Protein AF-A0A2I1FRG6-F1 (afdb_monomer_lite)

Sequence (83 aa):
STDLKTTLNHAIQLATYFRNANNKFFIAKLRDQQKETYGKYYTIAALGETRWNSYYEVCTSLLRIQQALQLFAINFKPPFNQT

Radius of gyration: 13.83 Å; chains: 1; bounding box: 29×34×33 Å

Structure (mmCIF, N/CA/C/O backbone):
data_AF-A0A2I1FRG6-F1
#
_entry.id   AF-A0A2I1FRG6-F1
#
loop_
_atom_site.group_PDB
_atom_site.id
_atom_site.type_symbol
_atom_site.label_atom_id
_atom_site.label_alt_id
_atom_site.label_comp_id
_atom_site.label_asym_id
_atom_site.label_entity_id
_atom_site.label_seq_id
_atom_site.pdbx_PDB_ins_code
_atom_site.Cartn_x
_atom_site.Cartn_y
_atom_site.Cartn_z
_atom_site.occupancy
_atom_site.B_iso_or_equiv
_atom_site.auth_seq_id
_atom_site.auth_comp_id
_atom_site.auth_asym_id
_atom_site.auth_atom_id
_atom_site.pdbx_PDB_model_num
ATOM 1 N N . SER A 1 1 ? 11.656 16.378 -20.151 1.00 60.66 1 SER A N 1
ATOM 2 C CA . SER A 1 1 ? 11.101 15.182 -19.479 1.00 60.66 1 SER A CA 1
ATOM 3 C C . SER A 1 1 ? 11.886 14.892 -18.198 1.00 60.66 1 SER A C 1
ATOM 5 O O . SER A 1 1 ? 12.639 13.927 -18.105 1.00 60.66 1 SER A O 1
ATOM 7 N N . THR A 1 2 ? 11.770 15.797 -17.230 1.00 75.69 2 THR A N 1
ATOM 8 C CA . THR A 1 2 ? 12.313 15.697 -15.863 1.00 75.69 2 THR A CA 1
ATOM 9 C C . THR A 1 2 ? 11.180 15.371 -14.897 1.00 75.69 2 THR A C 1
ATOM 11 O O . THR A 1 2 ? 11.317 14.459 -14.093 1.00 75.69 2 THR A O 1
ATOM 14 N N . ASP A 1 3 ? 10.019 15.997 -15.091 1.00 87.00 3 ASP A N 1
ATOM 15 C CA . ASP A 1 3 ? 8.827 15.828 -14.254 1.00 87.00 3 ASP A CA 1
ATOM 16 C C . ASP A 1 3 ? 8.352 14.379 -14.172 1.00 87.00 3 ASP A C 1
ATOM 18 O O . ASP A 1 3 ? 8.162 13.866 -13.077 1.00 87.00 3 ASP A O 1
ATOM 22 N N . LEU A 1 4 ? 8.262 13.671 -15.306 1.00 86.00 4 LEU A N 1
ATOM 23 C CA . LEU A 1 4 ? 7.874 12.256 -15.313 1.00 86.00 4 LEU A CA 1
ATOM 24 C C . LEU A 1 4 ? 8.832 11.397 -14.472 1.00 86.00 4 LEU A C 1
ATOM 26 O O . LEU A 1 4 ? 8.388 10.543 -13.709 1.00 86.00 4 LEU A O 1
ATOM 30 N N . LYS A 1 5 ? 10.145 11.634 -14.586 1.00 87.12 5 LYS A N 1
ATOM 31 C CA . LYS A 1 5 ? 11.157 10.906 -13.806 1.00 87.12 5 LYS A CA 1
ATOM 32 C C . LYS A 1 5 ? 11.026 11.218 -12.316 1.00 87.12 5 LYS A C 1
ATOM 34 O O . LYS A 1 5 ? 11.083 10.306 -11.498 1.00 87.12 5 LYS A O 1
ATOM 39 N N . THR A 1 6 ? 10.798 12.481 -11.970 1.00 91.31 6 THR A N 1
ATOM 40 C CA . THR A 1 6 ? 10.590 12.920 -10.587 1.00 91.31 6 THR A CA 1
ATOM 41 C C . THR A 1 6 ? 9.328 12.301 -9.984 1.00 91.31 6 THR A C 1
ATOM 43 O O . THR A 1 6 ? 9.388 11.715 -8.905 1.00 91.31 6 THR A O 1
ATOM 46 N N . THR A 1 7 ? 8.197 12.343 -10.694 1.00 90.19 7 THR A N 1
ATOM 47 C CA . THR A 1 7 ? 6.936 11.731 -10.250 1.00 90.19 7 THR A CA 1
ATOM 48 C C . THR A 1 7 ? 7.077 10.224 -10.060 1.00 90.19 7 THR A C 1
ATOM 50 O O . THR A 1 7 ? 6.605 9.689 -9.056 1.00 90.19 7 THR A O 1
ATOM 53 N N . LEU A 1 8 ? 7.761 9.537 -10.981 1.00 89.38 8 LEU A N 1
ATOM 54 C CA . LEU A 1 8 ? 8.048 8.110 -10.840 1.00 89.38 8 LEU A CA 1
ATOM 55 C C . LEU A 1 8 ? 8.904 7.834 -9.602 1.00 89.38 8 LEU A C 1
ATOM 57 O O . LEU A 1 8 ? 8.550 6.965 -8.812 1.00 89.38 8 LEU A O 1
ATOM 61 N N . ASN A 1 9 ? 9.969 8.599 -9.368 1.00 90.31 9 ASN A N 1
ATOM 62 C CA . ASN A 1 9 ? 10.806 8.425 -8.180 1.00 90.31 9 ASN A CA 1
ATOM 63 C C . ASN A 1 9 ? 10.011 8.604 -6.878 1.00 90.31 9 ASN A C 1
ATOM 65 O O . ASN A 1 9 ? 10.155 7.792 -5.964 1.00 90.31 9 ASN A O 1
ATOM 69 N N . HIS A 1 10 ? 9.118 9.595 -6.802 1.00 91.62 10 HIS A N 1
ATOM 70 C CA . HIS A 1 10 ? 8.238 9.767 -5.641 1.00 91.62 10 HIS A CA 1
ATOM 71 C C . HIS A 1 10 ? 7.274 8.589 -5.457 1.00 91.62 10 HIS A C 1
ATOM 73 O O . HIS A 1 10 ? 7.102 8.103 -4.339 1.00 91.62 10 HIS A O 1
ATOM 79 N N . ALA A 1 11 ? 6.677 8.084 -6.541 1.00 91.00 11 ALA A N 1
ATOM 80 C CA . ALA A 1 11 ? 5.809 6.907 -6.489 1.00 91.00 11 ALA A CA 1
ATOM 81 C C . ALA A 1 11 ? 6.559 5.676 -5.947 1.00 91.00 11 ALA A C 1
ATOM 83 O O . ALA A 1 11 ? 6.040 4.932 -5.114 1.00 91.00 11 ALA A O 1
ATOM 84 N N . ILE A 1 12 ? 7.812 5.495 -6.362 1.00 90.38 12 ILE A N 1
ATOM 85 C CA . ILE A 1 12 ? 8.678 4.404 -5.905 1.00 90.38 12 ILE A CA 1
ATOM 86 C C . ILE A 1 12 ? 9.023 4.550 -4.428 1.00 90.38 12 ILE A C 1
ATOM 88 O O . ILE A 1 12 ? 8.934 3.574 -3.680 1.00 90.38 12 ILE A O 1
ATOM 92 N N . GLN A 1 13 ? 9.393 5.754 -3.992 1.00 92.12 13 GLN A N 1
ATOM 93 C CA . GLN A 1 13 ? 9.672 6.038 -2.585 1.00 92.12 13 GLN A CA 1
ATOM 94 C C . GLN A 1 13 ? 8.449 5.744 -1.715 1.00 92.12 13 GLN A C 1
ATOM 96 O O . GLN A 1 13 ? 8.572 5.069 -0.693 1.00 92.12 13 GLN A O 1
ATOM 101 N N . LEU A 1 14 ? 7.262 6.164 -2.158 1.00 92.06 14 LEU A N 1
ATOM 102 C CA . LEU A 1 14 ? 6.004 5.919 -1.459 1.00 92.06 14 LEU A CA 1
ATOM 103 C C . LEU A 1 14 ? 5.694 4.420 -1.345 1.00 92.06 14 LEU A C 1
ATOM 105 O O . LEU A 1 14 ? 5.397 3.920 -0.260 1.00 92.06 14 LEU A O 1
ATOM 109 N N . ALA A 1 15 ? 5.808 3.682 -2.451 1.00 91.19 15 ALA A N 1
ATOM 110 C CA . ALA A 1 15 ? 5.589 2.239 -2.462 1.00 91.19 15 ALA A CA 1
ATOM 111 C C . ALA A 1 15 ? 6.597 1.494 -1.572 1.00 91.19 15 ALA A C 1
ATOM 113 O O . ALA A 1 15 ? 6.232 0.578 -0.833 1.00 91.19 15 ALA A O 1
ATOM 114 N N . THR A 1 16 ? 7.859 1.923 -1.592 1.00 91.12 16 THR A N 1
ATOM 115 C CA . THR A 1 16 ? 8.921 1.366 -0.743 1.00 91.12 16 THR A CA 1
ATOM 116 C C . THR A 1 16 ? 8.648 1.641 0.735 1.00 91.12 16 THR A C 1
ATOM 118 O O . THR A 1 16 ? 8.776 0.736 1.560 1.00 91.12 16 THR A O 1
ATOM 121 N N . TYR A 1 17 ? 8.195 2.851 1.073 1.00 92.00 17 TYR A N 1
ATOM 122 C CA . TYR A 1 17 ? 7.845 3.236 2.438 1.00 92.00 17 TYR A CA 1
ATOM 123 C C . TYR A 1 17 ? 6.767 2.322 3.031 1.00 92.00 17 TYR A C 1
ATOM 125 O O . TYR A 1 17 ? 6.958 1.769 4.113 1.00 92.00 17 TYR A O 1
ATOM 133 N N . PHE A 1 18 ? 5.662 2.104 2.314 1.00 90.69 18 PHE A N 1
ATOM 134 C CA . PHE A 1 18 ? 4.568 1.256 2.801 1.00 90.69 18 PHE A CA 1
ATOM 135 C C . PHE A 1 18 ? 4.853 -0.249 2.718 1.00 90.69 18 PHE A C 1
ATOM 137 O O . PHE A 1 18 ? 4.125 -1.043 3.314 1.00 90.69 18 PHE A O 1
ATOM 144 N N . ARG A 1 19 ? 5.907 -0.667 2.011 1.00 88.56 19 ARG A N 1
ATOM 145 C CA . ARG A 1 19 ? 6.380 -2.059 2.030 1.00 88.56 19 ARG A CA 1
ATOM 146 C C . ARG A 1 19 ? 7.363 -2.331 3.165 1.00 88.56 19 ARG A C 1
ATOM 148 O O . ARG A 1 19 ? 7.514 -3.482 3.572 1.00 88.56 19 ARG A O 1
ATOM 155 N N . ASN A 1 20 ? 8.025 -1.301 3.683 1.00 89.50 20 ASN A N 1
ATOM 156 C CA . ASN A 1 20 ? 8.946 -1.453 4.795 1.00 89.50 20 ASN A CA 1
ATOM 157 C C . ASN A 1 20 ? 8.180 -1.824 6.074 1.00 89.50 20 ASN A C 1
ATOM 159 O O . ASN A 1 20 ? 7.442 -1.015 6.636 1.00 89.50 20 ASN A O 1
ATOM 163 N N . ALA A 1 21 ? 8.408 -3.043 6.564 1.00 86.44 21 ALA A N 1
ATOM 164 C CA . ALA A 1 21 ? 7.763 -3.572 7.759 1.00 86.44 21 ALA A 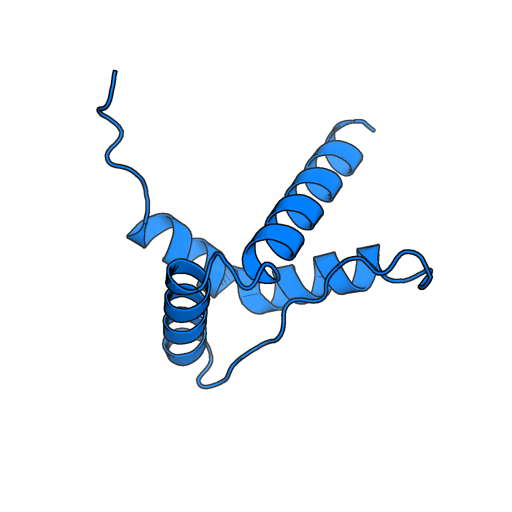CA 1
ATOM 165 C C . ALA A 1 21 ? 8.079 -2.783 9.041 1.00 86.44 21 ALA A C 1
ATOM 167 O O . ALA A 1 21 ? 7.419 -3.013 10.047 1.00 86.44 21 ALA A O 1
ATOM 168 N N . ASN A 1 22 ? 9.040 -1.856 9.030 1.00 91.50 22 ASN A N 1
ATOM 169 C CA . ASN A 1 22 ? 9.297 -0.955 10.154 1.00 91.50 22 ASN A CA 1
ATOM 170 C C . ASN A 1 22 ? 8.236 0.153 10.267 1.00 91.50 22 ASN A C 1
ATOM 172 O O . ASN A 1 22 ? 7.957 0.629 11.364 1.00 91.50 22 ASN A O 1
ATOM 176 N N . ASN A 1 23 ? 7.550 0.498 9.174 1.00 90.69 23 ASN A N 1
ATOM 177 C CA . ASN A 1 23 ? 6.535 1.555 9.133 1.00 90.69 23 ASN A CA 1
ATOM 178 C C . ASN A 1 23 ? 5.134 1.051 9.532 1.00 90.69 23 ASN A C 1
ATOM 180 O O . ASN A 1 23 ? 4.119 1.511 9.003 1.00 90.69 23 ASN A O 1
ATOM 184 N N . LYS A 1 24 ? 5.060 0.088 10.468 1.00 91.19 24 LYS A N 1
ATOM 185 C CA . LYS A 1 24 ? 3.829 -0.657 10.818 1.00 91.19 24 LYS A CA 1
ATOM 186 C C . LYS A 1 24 ? 2.648 0.249 11.134 1.00 91.19 24 LYS A C 1
ATOM 188 O O . LYS A 1 24 ? 1.535 -0.044 10.712 1.00 91.19 24 LYS A O 1
ATOM 193 N N . PHE A 1 25 ? 2.898 1.340 11.857 1.00 91.50 25 PHE A N 1
ATOM 194 C CA . PHE A 1 25 ? 1.863 2.280 12.271 1.00 91.50 25 PHE A CA 1
ATOM 195 C C . PHE A 1 25 ? 1.135 2.891 11.068 1.00 91.50 25 PHE A C 1
ATOM 197 O O . PHE A 1 25 ? -0.077 2.743 10.931 1.00 91.50 25 PHE A O 1
ATOM 204 N N . PHE A 1 26 ? 1.878 3.512 10.151 1.00 91.38 26 PHE A N 1
ATOM 205 C CA . PHE A 1 26 ? 1.290 4.151 8.975 1.00 91.38 26 PHE A CA 1
ATOM 206 C C . PHE A 1 26 ? 0.736 3.132 7.975 1.00 91.38 26 PHE A C 1
ATOM 208 O O . PHE A 1 26 ? -0.265 3.408 7.321 1.00 91.38 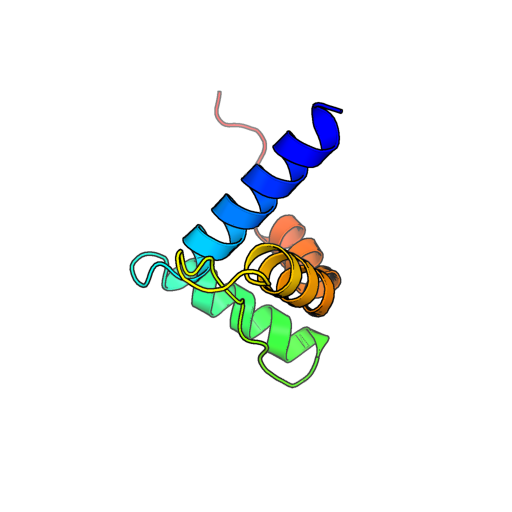26 PHE A O 1
ATOM 215 N N . ILE A 1 27 ? 1.317 1.929 7.902 1.00 92.94 27 ILE A N 1
ATOM 216 C CA . ILE A 1 27 ? 0.759 0.821 7.114 1.00 92.94 27 ILE A CA 1
ATOM 217 C C . ILE A 1 27 ? -0.615 0.404 7.652 1.00 92.94 27 ILE A C 1
ATOM 219 O O . ILE A 1 27 ? -1.545 0.226 6.867 1.00 92.94 27 ILE A O 1
ATOM 223 N N . ALA A 1 28 ? -0.760 0.257 8.972 1.00 93.50 28 ALA A N 1
ATOM 224 C CA . ALA A 1 28 ? -2.038 -0.081 9.594 1.00 93.50 28 ALA A CA 1
ATOM 225 C C . ALA A 1 28 ? -3.077 1.017 9.340 1.00 93.50 28 ALA A C 1
ATOM 227 O O . ALA A 1 28 ? -4.165 0.726 8.857 1.00 93.50 28 ALA A O 1
ATOM 228 N N . LYS A 1 29 ? -2.702 2.285 9.530 1.00 94.38 29 LYS A N 1
ATOM 229 C CA . LYS A 1 29 ? -3.595 3.421 9.270 1.00 94.38 29 LYS A CA 1
ATOM 230 C C . LYS A 1 29 ? -4.028 3.534 7.813 1.00 94.38 29 LYS A C 1
ATOM 232 O O . LYS A 1 29 ? -5.196 3.800 7.545 1.00 94.38 29 LYS A O 1
ATOM 237 N N . LEU A 1 30 ? -3.132 3.269 6.865 1.00 93.81 30 LEU A N 1
ATOM 238 C CA . LEU A 1 30 ? -3.511 3.210 5.457 1.00 93.81 30 LEU A CA 1
ATOM 239 C C . LEU A 1 30 ? -4.472 2.044 5.173 1.00 93.81 30 LEU A C 1
ATOM 241 O O . LEU A 1 30 ? -5.396 2.199 4.377 1.00 93.81 30 LEU A O 1
ATOM 245 N N . ARG A 1 31 ? -4.291 0.883 5.818 1.00 93.50 31 ARG A N 1
ATOM 246 C CA . ARG A 1 31 ? -5.217 -0.256 5.692 1.00 93.50 31 ARG A CA 1
ATOM 247 C C . ARG A 1 31 ? -6.596 0.057 6.260 1.00 93.50 31 ARG A C 1
ATOM 249 O O . ARG A 1 31 ? -7.581 -0.296 5.616 1.00 93.50 31 ARG A O 1
ATOM 256 N N . ASP A 1 32 ? -6.663 0.721 7.407 1.00 94.50 32 ASP A N 1
ATOM 257 C CA . ASP A 1 32 ? -7.923 1.180 7.997 1.00 94.50 32 ASP A CA 1
ATOM 258 C C . ASP A 1 32 ? -8.645 2.111 7.009 1.00 94.50 32 ASP A C 1
ATOM 260 O O . ASP A 1 32 ? -9.785 1.849 6.627 1.00 94.50 32 ASP A O 1
ATOM 264 N N . GLN A 1 33 ? -7.926 3.093 6.449 1.00 94.50 33 GLN A N 1
ATOM 265 C CA . GLN A 1 33 ? -8.471 4.008 5.443 1.00 94.50 33 GLN A CA 1
ATOM 266 C C . GLN A 1 33 ? -8.951 3.285 4.172 1.00 94.50 33 GLN A C 1
ATOM 268 O O . GLN A 1 33 ? -9.990 3.629 3.604 1.00 94.50 33 GLN A O 1
ATOM 273 N N . GLN A 1 34 ? -8.217 2.272 3.698 1.00 94.06 34 GLN A N 1
ATOM 274 C CA . GLN A 1 34 ? -8.644 1.446 2.564 1.00 94.06 34 GLN A CA 1
ATOM 275 C C . GLN A 1 34 ? -9.914 0.652 2.884 1.00 94.06 34 GLN A C 1
ATOM 277 O O . GLN A 1 34 ? -10.784 0.529 2.022 1.00 94.06 34 GLN A O 1
ATOM 282 N N . LYS A 1 35 ? -10.034 0.122 4.107 1.00 94.81 35 LYS A N 1
ATOM 283 C CA . LYS A 1 35 ? -11.218 -0.620 4.545 1.00 94.81 35 LYS A CA 1
ATOM 284 C C . LYS A 1 35 ? -12.446 0.281 4.597 1.00 94.81 35 LYS A C 1
ATOM 286 O O . LYS A 1 35 ? -13.495 -0.144 4.127 1.00 94.81 35 LYS A O 1
ATOM 291 N N . GLU A 1 36 ? -12.301 1.505 5.092 1.00 94.12 36 GLU A N 1
ATOM 292 C CA . GLU A 1 36 ? -13.371 2.508 5.097 1.00 94.12 36 GLU A CA 1
ATOM 293 C C . GLU A 1 36 ? -13.762 2.940 3.678 1.00 94.12 36 GLU A C 1
ATOM 295 O O . GLU A 1 36 ? -14.942 3.004 3.354 1.00 94.12 36 GLU A O 1
ATOM 300 N N . THR A 1 37 ? -12.778 3.182 2.805 1.00 93.75 37 THR A N 1
ATOM 301 C CA . THR A 1 37 ? -13.033 3.713 1.452 1.00 93.75 37 THR A CA 1
ATOM 302 C C . THR A 1 37 ? -13.567 2.645 0.491 1.00 93.75 37 THR A C 1
ATOM 304 O O . THR A 1 37 ? -14.435 2.921 -0.331 1.00 93.75 37 THR A O 1
ATOM 307 N N . TYR A 1 38 ? -13.040 1.419 0.559 1.00 94.06 38 TYR A N 1
ATOM 308 C CA . TYR A 1 38 ? -13.281 0.381 -0.451 1.00 94.06 38 TYR A CA 1
ATOM 309 C C . TYR A 1 38 ? -13.893 -0.910 0.105 1.00 94.06 38 TYR A C 1
ATOM 311 O O . TYR A 1 38 ? -14.164 -1.832 -0.666 1.00 94.06 38 TYR A O 1
ATOM 319 N N . GLY A 1 39 ? -14.030 -1.054 1.426 1.00 93.69 39 GLY A N 1
ATOM 320 C CA . GLY A 1 39 ? -14.494 -2.292 2.064 1.00 93.69 39 GLY A CA 1
ATOM 321 C C . GLY A 1 39 ? -13.502 -3.463 1.995 1.00 93.69 39 GLY A C 1
ATOM 322 O O . GLY A 1 39 ? -13.766 -4.527 2.565 1.00 93.69 39 GLY A O 1
ATOM 323 N N . LYS A 1 40 ? -12.342 -3.287 1.352 1.00 93.25 40 LYS A N 1
ATOM 324 C CA . LYS A 1 40 ? -11.309 -4.314 1.149 1.00 93.25 40 LYS A CA 1
ATOM 325 C C . LYS A 1 40 ? -9.907 -3.710 1.134 1.00 93.25 40 LYS A C 1
ATOM 327 O O . LYS A 1 40 ? -9.737 -2.507 0.964 1.00 93.25 40 LYS A O 1
ATOM 332 N N . TYR A 1 41 ? -8.909 -4.574 1.280 1.00 92.50 41 TYR A N 1
ATOM 333 C CA . TYR A 1 41 ? -7.504 -4.184 1.275 1.00 92.50 41 TYR A CA 1
ATOM 334 C C . TYR A 1 41 ? -6.898 -4.355 -0.112 1.00 92.50 41 TYR A C 1
ATOM 336 O O . TYR A 1 41 ? -7.140 -5.358 -0.786 1.00 92.50 41 TYR A O 1
ATOM 344 N N . TYR A 1 42 ? -6.070 -3.395 -0.506 1.00 90.69 42 TYR A N 1
ATOM 345 C CA . TYR A 1 42 ? -5.284 -3.464 -1.728 1.00 90.69 42 TYR A CA 1
ATOM 346 C C . TYR A 1 42 ? -3.801 -3.493 -1.387 1.00 90.69 42 TYR A C 1
ATOM 348 O O . TYR A 1 42 ? -3.303 -2.702 -0.584 1.00 90.69 42 TYR A O 1
ATOM 356 N N . THR A 1 43 ? -3.083 -4.404 -2.030 1.00 88.31 43 THR A N 1
ATOM 357 C CA . THR A 1 43 ? -1.635 -4.525 -1.901 1.00 88.31 43 THR A CA 1
ATOM 358 C C . THR A 1 43 ? -0.937 -3.504 -2.788 1.00 88.31 43 THR A C 1
ATOM 360 O O . THR A 1 43 ? -1.249 -3.377 -3.971 1.00 88.31 43 THR A O 1
ATOM 363 N N . ILE A 1 44 ? 0.040 -2.802 -2.218 1.00 88.50 44 ILE A N 1
ATOM 364 C CA . ILE A 1 44 ? 0.923 -1.915 -2.973 1.00 88.50 44 ILE A CA 1
ATOM 365 C C . ILE A 1 44 ? 2.022 -2.777 -3.588 1.00 88.50 44 ILE A C 1
ATOM 367 O O . ILE A 1 44 ? 2.740 -3.487 -2.876 1.00 88.50 44 ILE A O 1
ATOM 371 N N . ALA A 1 45 ? 2.132 -2.746 -4.914 1.00 85.50 45 ALA A N 1
ATOM 372 C CA . ALA A 1 45 ? 3.255 -3.364 -5.597 1.00 85.50 45 ALA A CA 1
ATOM 373 C C . ALA A 1 45 ? 4.520 -2.578 -5.242 1.00 85.50 45 ALA A C 1
ATOM 375 O O . ALA A 1 45 ? 4.473 -1.361 -5.092 1.00 85.50 45 ALA A O 1
ATOM 376 N N . ALA A 1 46 ? 5.661 -3.252 -5.121 1.00 77.00 46 ALA A N 1
ATOM 377 C CA . ALA A 1 46 ? 6.929 -2.535 -5.045 1.00 77.00 46 ALA A CA 1
ATOM 378 C C . ALA A 1 46 ? 7.846 -2.959 -6.169 1.00 77.00 46 ALA A C 1
ATOM 380 O O . ALA A 1 46 ? 7.642 -4.014 -6.778 1.00 77.00 46 ALA A O 1
ATOM 381 N N . LEU A 1 47 ? 8.861 -2.130 -6.402 1.00 75.38 47 LEU A N 1
ATOM 382 C CA . LEU A 1 47 ? 9.876 -2.448 -7.381 1.00 75.38 47 LEU A CA 1
ATOM 383 C C . LEU A 1 47 ? 10.511 -3.795 -7.048 1.00 75.38 47 LEU A C 1
ATOM 385 O O . LEU A 1 47 ? 10.983 -4.030 -5.937 1.00 75.38 47 LEU A O 1
ATOM 389 N N . GLY A 1 48 ? 10.493 -4.676 -8.037 1.00 69.44 48 GLY A N 1
ATOM 390 C CA . GLY A 1 48 ? 11.389 -5.812 -8.106 1.00 69.44 48 GLY A CA 1
ATOM 391 C C . GLY A 1 48 ? 12.325 -5.561 -9.273 1.00 69.44 48 GLY A C 1
ATOM 392 O O . GLY A 1 48 ? 11.847 -5.338 -10.386 1.00 69.44 48 GLY A O 1
ATOM 393 N N . GLU A 1 49 ? 13.631 -5.613 -9.021 1.00 58.22 49 GLU A N 1
ATOM 394 C CA . GLU A 1 49 ? 14.684 -5.368 -10.020 1.00 58.22 49 GLU A CA 1
ATOM 395 C C . GLU A 1 49 ? 14.558 -6.276 -11.259 1.00 58.22 49 GLU A C 1
ATOM 397 O O . GLU A 1 49 ? 15.011 -5.928 -12.343 1.00 58.22 49 GLU A O 1
ATOM 402 N N . THR A 1 50 ? 13.884 -7.422 -11.130 1.00 59.28 50 THR A N 1
ATOM 403 C CA . THR A 1 50 ? 13.814 -8.479 -12.148 1.00 59.28 50 THR A CA 1
ATOM 404 C C . THR A 1 50 ? 12.548 -8.485 -13.004 1.00 59.28 50 THR A C 1
ATOM 406 O O . THR A 1 50 ? 12.379 -9.381 -13.831 1.00 59.28 50 THR A O 1
ATOM 409 N N . ARG A 1 51 ? 11.628 -7.525 -12.844 1.00 61.41 51 ARG A N 1
ATOM 410 C CA . ARG A 1 51 ? 10.369 -7.508 -13.613 1.00 61.41 51 ARG A CA 1
ATOM 411 C C . ARG A 1 51 ? 10.249 -6.225 -14.425 1.00 61.41 51 ARG A C 1
ATOM 413 O O . ARG A 1 51 ? 10.056 -5.151 -13.863 1.00 61.41 51 ARG A O 1
ATOM 420 N N . TRP A 1 52 ? 10.292 -6.365 -15.751 1.00 66.62 52 TRP A N 1
ATOM 421 C CA . TRP A 1 52 ? 10.182 -5.277 -16.734 1.00 66.62 52 TRP A CA 1
ATOM 422 C C . TRP A 1 52 ? 8.958 -4.371 -16.512 1.00 66.62 52 TRP A C 1
ATOM 424 O O . TRP A 1 52 ? 9.036 -3.164 -16.714 1.00 66.62 52 TRP A O 1
ATOM 434 N N . ASN A 1 53 ? 7.858 -4.927 -15.994 1.00 79.81 53 ASN A N 1
ATOM 435 C CA . ASN A 1 53 ? 6.618 -4.188 -15.730 1.00 79.81 53 ASN A CA 1
ATOM 436 C C . ASN A 1 53 ? 6.514 -3.618 -14.306 1.00 79.81 53 ASN A C 1
ATOM 438 O O . ASN A 1 53 ? 5.460 -3.122 -13.920 1.00 79.81 53 ASN A O 1
ATOM 442 N N . SER A 1 54 ? 7.578 -3.671 -13.502 1.00 82.69 54 SER A N 1
ATOM 443 C CA . SER A 1 54 ? 7.532 -3.260 -12.091 1.00 82.69 54 SER A CA 1
ATOM 444 C C . SER A 1 54 ? 7.092 -1.806 -11.893 1.00 82.69 54 SER A C 1
ATOM 446 O O . SER A 1 54 ? 6.272 -1.540 -11.019 1.00 82.69 54 SER A O 1
ATOM 448 N N . TYR A 1 55 ? 7.557 -0.877 -12.732 1.00 85.38 55 TYR A N 1
ATOM 449 C CA . TYR A 1 55 ? 7.132 0.528 -12.688 1.00 85.38 55 TYR A CA 1
ATOM 450 C C . TYR A 1 55 ? 5.632 0.688 -12.953 1.00 85.38 55 TYR A C 1
ATOM 452 O O . TYR A 1 55 ? 4.943 1.396 -12.220 1.00 85.38 55 TYR A O 1
ATOM 460 N N . TYR A 1 56 ? 5.117 -0.006 -13.970 1.00 88.06 56 TYR A N 1
ATOM 461 C CA . TYR A 1 56 ? 3.695 0.009 -14.304 1.00 88.06 56 TYR A CA 1
ATOM 462 C C . TYR A 1 56 ? 2.845 -0.553 -13.157 1.00 88.06 56 TYR A C 1
ATOM 464 O O . TYR A 1 56 ? 1.855 0.063 -12.764 1.00 88.06 56 TYR A O 1
ATOM 472 N N . GLU A 1 57 ? 3.255 -1.675 -12.565 1.00 88.25 57 GLU A N 1
ATOM 473 C CA . GLU A 1 57 ? 2.566 -2.288 -11.422 1.00 88.25 57 GLU A CA 1
ATOM 474 C C . GLU A 1 57 ? 2.566 -1.375 -10.186 1.00 88.25 57 GLU A C 1
ATOM 476 O O . GLU A 1 57 ? 1.547 -1.226 -9.510 1.00 88.25 57 GLU A O 1
ATOM 481 N N . VAL A 1 58 ? 3.684 -0.697 -9.904 1.00 90.50 58 VAL A N 1
ATOM 482 C CA . VAL A 1 58 ? 3.767 0.293 -8.818 1.00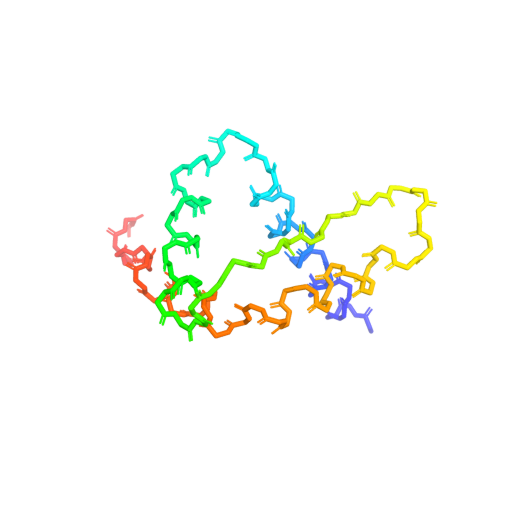 90.50 58 VAL A CA 1
ATOM 483 C C . VAL A 1 58 ? 2.774 1.425 -9.062 1.00 90.50 58 VAL A C 1
ATOM 485 O O . VAL A 1 58 ? 1.915 1.673 -8.215 1.00 90.50 58 VAL A O 1
ATOM 488 N N . CYS A 1 59 ? 2.824 2.064 -10.231 1.00 89.94 59 CYS A N 1
ATOM 489 C CA . CYS A 1 59 ? 1.932 3.172 -10.560 1.00 89.94 59 CYS A CA 1
ATOM 490 C C . CYS A 1 59 ? 0.456 2.760 -10.535 1.00 89.94 59 CYS A C 1
ATOM 492 O O . CYS A 1 59 ? -0.361 3.448 -9.928 1.00 89.94 59 CYS A O 1
ATOM 494 N N . THR A 1 60 ? 0.102 1.629 -11.144 1.00 91.12 60 THR A N 1
ATOM 495 C 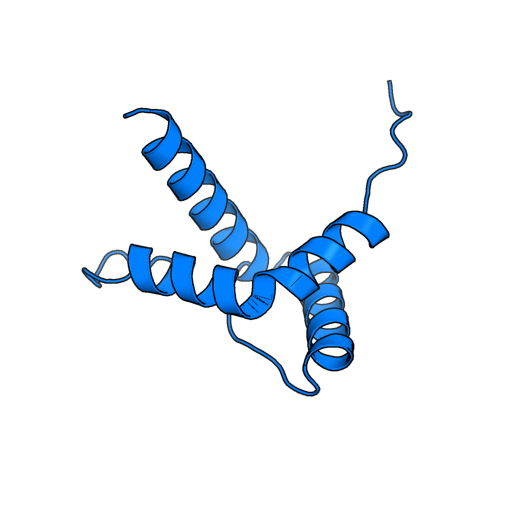CA . THR A 1 60 ? -1.286 1.147 -11.166 1.00 91.12 60 THR A CA 1
ATOM 496 C C . THR A 1 60 ? -1.787 0.763 -9.779 1.00 91.12 60 THR A C 1
ATOM 498 O O . THR A 1 60 ? -2.929 1.076 -9.444 1.00 91.12 60 THR A O 1
ATOM 501 N N . SER A 1 61 ? -0.951 0.146 -8.938 1.00 91.75 61 SER A N 1
ATOM 502 C CA . SER A 1 61 ? -1.327 -0.166 -7.556 1.00 91.75 61 SER A CA 1
ATOM 503 C C . SER A 1 61 ? -1.586 1.096 -6.729 1.00 91.75 61 SER A C 1
ATOM 505 O O . SER A 1 61 ? -2.571 1.139 -5.996 1.00 91.75 61 SER A O 1
ATOM 507 N N . LEU A 1 62 ? -0.776 2.148 -6.905 1.00 92.75 62 LEU A N 1
ATOM 508 C CA . LEU A 1 62 ? -0.972 3.440 -6.244 1.00 92.75 62 LEU A CA 1
ATOM 509 C C . LEU A 1 62 ? -2.221 4.166 -6.752 1.00 92.75 62 LEU A C 1
ATOM 511 O O . LEU A 1 62 ? -2.990 4.678 -5.943 1.00 92.75 62 LEU A O 1
ATOM 515 N N . LEU A 1 63 ? -2.468 4.155 -8.066 1.00 93.19 63 LEU A N 1
ATOM 516 C CA . LEU A 1 63 ? -3.676 4.736 -8.659 1.00 93.19 63 LEU A CA 1
ATOM 517 C C . LEU A 1 63 ? -4.947 4.051 -8.141 1.00 93.19 63 LEU A C 1
ATOM 519 O O . LEU A 1 63 ? -5.914 4.727 -7.801 1.00 93.19 63 LEU A O 1
ATOM 523 N N . ARG A 1 64 ? -4.932 2.720 -7.983 1.00 92.44 64 ARG A N 1
ATOM 524 C CA . ARG A 1 64 ? -6.058 1.965 -7.401 1.00 92.44 64 ARG A CA 1
ATOM 525 C C . ARG A 1 64 ? -6.414 2.403 -5.981 1.00 92.44 64 ARG A C 1
ATOM 527 O O . ARG A 1 64 ? -7.563 2.252 -5.582 1.00 92.44 64 ARG A O 1
ATOM 534 N N . ILE A 1 65 ? -5.448 2.916 -5.218 1.00 93.50 65 ILE A N 1
ATOM 535 C CA . ILE A 1 65 ? -5.648 3.349 -3.827 1.00 93.50 65 ILE A CA 1
ATOM 536 C C . ILE A 1 65 ? -5.560 4.868 -3.655 1.00 93.50 65 ILE A C 1
ATOM 538 O O . ILE A 1 65 ? -5.492 5.344 -2.522 1.00 93.50 65 ILE A O 1
ATOM 542 N N . GLN A 1 66 ? -5.599 5.629 -4.750 1.00 94.31 66 GLN A N 1
ATOM 543 C CA . GLN A 1 66 ? -5.359 7.071 -4.761 1.00 94.31 66 GLN A CA 1
ATOM 544 C C . GLN A 1 66 ? -6.269 7.833 -3.792 1.00 94.31 66 GLN A C 1
ATOM 546 O O . GLN A 1 66 ? -5.783 8.662 -3.027 1.00 94.31 66 GLN A O 1
ATOM 551 N N . GLN A 1 67 ? -7.569 7.533 -3.780 1.00 94.06 67 GLN A N 1
ATOM 552 C CA . GLN A 1 67 ? -8.525 8.225 -2.911 1.00 94.06 67 GLN A CA 1
ATOM 553 C C . GLN A 1 67 ? -8.217 7.993 -1.424 1.00 94.06 67 GLN A C 1
ATOM 555 O O . GLN A 1 67 ? -8.179 8.939 -0.640 1.00 94.06 67 GLN A O 1
ATOM 560 N N . ALA A 1 68 ? -7.916 6.750 -1.038 1.00 93.94 68 ALA A N 1
ATOM 561 C CA . ALA A 1 68 ? -7.519 6.425 0.330 1.00 93.94 68 ALA A CA 1
ATOM 562 C C . ALA A 1 68 ? -6.200 7.113 0.724 1.00 93.94 68 ALA A C 1
ATOM 564 O O . ALA A 1 68 ? -6.091 7.617 1.836 1.00 93.94 68 ALA A O 1
ATOM 565 N N . LEU A 1 69 ? -5.220 7.193 -0.185 1.00 92.88 69 LEU A N 1
ATOM 566 C CA . LEU A 1 69 ? -3.967 7.918 0.058 1.00 92.88 69 LEU A CA 1
ATOM 567 C C . LEU A 1 69 ? -4.193 9.423 0.259 1.00 92.88 69 LEU A C 1
ATOM 569 O O . LEU A 1 69 ? -3.561 10.021 1.126 1.00 92.88 69 LEU A O 1
ATOM 573 N N . GLN A 1 70 ? -5.093 10.033 -0.514 1.00 93.56 70 GLN A N 1
ATOM 574 C CA . GLN A 1 70 ? -5.432 11.451 -0.380 1.00 93.56 70 GLN A CA 1
AT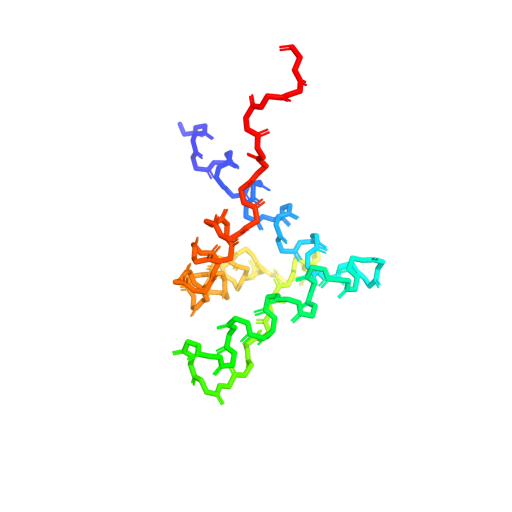OM 575 C C . GLN A 1 70 ? -6.106 11.746 0.963 1.00 93.56 70 GLN A C 1
ATOM 577 O O . GLN A 1 70 ? -5.685 12.662 1.667 1.00 93.56 70 GLN A O 1
ATOM 582 N N . LEU A 1 71 ? -7.102 10.945 1.352 1.00 93.38 71 LEU A N 1
ATOM 583 C CA . LEU A 1 71 ? -7.771 11.081 2.650 1.00 93.38 71 LEU A CA 1
ATOM 584 C C . LEU A 1 71 ? -6.799 10.853 3.811 1.00 93.38 71 LEU A C 1
ATOM 586 O O . LEU A 1 71 ? -6.770 11.627 4.765 1.00 93.38 71 LEU A O 1
ATOM 590 N N . PHE A 1 72 ? -5.938 9.843 3.691 1.00 93.00 72 PHE A N 1
ATOM 591 C CA . PHE A 1 72 ? -4.869 9.591 4.647 1.00 93.00 72 PHE A CA 1
ATOM 592 C C . PHE A 1 72 ? -3.937 10.806 4.788 1.00 93.00 72 PHE A C 1
ATOM 594 O O . PHE A 1 72 ? -3.672 11.250 5.901 1.00 93.00 72 PHE A O 1
ATOM 601 N N . ALA A 1 73 ? -3.483 11.400 3.682 1.00 91.19 73 ALA A N 1
ATOM 602 C CA . ALA A 1 73 ? -2.611 12.574 3.719 1.00 91.19 73 ALA A CA 1
ATOM 603 C C . ALA A 1 73 ? -3.279 13.804 4.360 1.00 91.19 73 ALA A C 1
ATOM 605 O O . ALA A 1 73 ? -2.596 14.599 5.002 1.00 91.19 73 ALA A O 1
ATOM 606 N N . ILE A 1 74 ? -4.599 13.959 4.213 1.00 90.81 74 ILE A N 1
ATOM 607 C CA . ILE A 1 74 ? -5.367 15.019 4.883 1.00 90.81 74 ILE A CA 1
ATOM 608 C C . ILE A 1 74 ? -5.410 14.773 6.396 1.00 90.81 74 ILE A C 1
ATOM 610 O O . ILE A 1 74 ? -5.130 15.687 7.168 1.00 90.81 74 ILE A O 1
ATOM 614 N N . ASN A 1 75 ? -5.696 13.539 6.817 1.00 88.38 75 ASN A N 1
ATOM 615 C CA . ASN A 1 75 ? -5.815 13.167 8.231 1.00 88.38 75 ASN A CA 1
ATOM 616 C C . ASN A 1 75 ? -4.480 13.232 8.988 1.00 88.38 75 ASN A C 1
ATOM 618 O O . ASN A 1 75 ? -4.455 13.548 10.174 1.00 88.38 75 ASN A O 1
ATOM 622 N N . PHE A 1 76 ? -3.374 12.937 8.305 1.00 84.88 76 PHE A N 1
ATOM 623 C CA . PHE A 1 76 ? -2.022 12.948 8.871 1.00 84.88 76 PHE A CA 1
ATOM 624 C C . PHE A 1 76 ? -1.201 14.156 8.421 1.00 84.88 76 PHE A C 1
ATOM 626 O O . PHE A 1 76 ? 0.029 14.133 8.510 1.00 84.88 76 PHE A O 1
ATOM 633 N N . LYS A 1 77 ? -1.860 15.213 7.930 1.00 80.06 77 LYS A N 1
ATOM 634 C CA . LYS A 1 77 ? -1.173 16.448 7.566 1.00 80.06 77 LYS A CA 1
ATOM 635 C C . LYS A 1 77 ? -0.431 16.956 8.808 1.00 80.06 77 LYS A C 1
ATOM 637 O O . LYS A 1 77 ? -1.078 17.147 9.840 1.00 80.06 77 LYS A O 1
ATOM 642 N N . PRO A 1 78 ? 0.898 17.150 8.75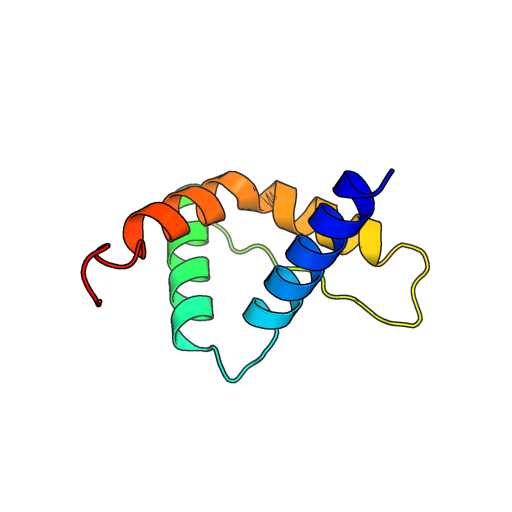6 1.00 67.56 78 PRO A N 1
ATOM 643 C CA . PRO A 1 78 ? 1.602 17.702 9.900 1.00 67.56 78 PRO A CA 1
ATOM 644 C C . PRO A 1 78 ? 0.997 19.078 10.217 1.00 67.56 78 PRO A C 1
ATOM 646 O O . PRO A 1 78 ? 0.677 19.824 9.282 1.00 67.56 78 PRO A O 1
ATOM 649 N N . PRO A 1 79 ? 0.807 19.434 11.501 1.00 62.00 79 PRO A N 1
ATOM 650 C CA . PRO A 1 79 ? 0.505 20.813 11.843 1.00 62.00 79 PRO A CA 1
ATOM 651 C C . PRO A 1 79 ? 1.654 21.651 11.279 1.00 62.00 79 PRO A C 1
ATOM 653 O O . PRO A 1 79 ? 2.811 21.402 11.602 1.00 62.00 79 PRO A O 1
ATOM 656 N N . PHE A 1 80 ? 1.357 22.596 10.388 1.00 58.91 80 PHE A N 1
ATOM 657 C CA . PHE A 1 80 ? 2.358 23.365 9.633 1.00 58.91 80 PHE A CA 1
ATOM 658 C C . PHE A 1 80 ? 3.296 24.244 10.481 1.00 58.91 80 PHE A C 1
ATOM 660 O O . PHE A 1 80 ? 4.044 25.037 9.925 1.00 58.91 80 PHE A O 1
ATOM 667 N N . ASN A 1 81 ? 3.315 24.095 11.804 1.00 51.78 81 ASN A N 1
ATOM 668 C CA . ASN A 1 81 ? 4.064 24.952 12.708 1.00 51.78 81 ASN A CA 1
ATOM 669 C C . ASN A 1 81 ? 5.047 24.124 13.537 1.00 51.78 81 ASN A C 1
ATOM 671 O O . ASN A 1 81 ? 4.816 23.881 14.718 1.00 51.78 81 ASN A O 1
ATOM 675 N N . GLN A 1 82 ? 6.149 23.705 12.919 1.00 48.75 82 GLN A N 1
ATOM 676 C CA . GLN A 1 82 ? 7.397 23.440 13.639 1.00 48.75 82 GLN A CA 1
ATOM 677 C C . GLN A 1 82 ? 8.585 23.940 12.812 1.00 48.75 82 GLN A C 1
ATOM 679 O O . GLN A 1 82 ? 9.378 23.152 12.304 1.00 48.75 82 GLN A O 1
ATOM 684 N N . THR A 1 83 ? 8.677 25.259 12.635 1.00 38.31 83 THR A N 1
ATOM 685 C CA . THR A 1 83 ? 9.920 26.044 12.765 1.00 38.31 83 THR A CA 1
ATOM 686 C C . THR A 1 83 ? 9.588 27.526 12.815 1.00 38.31 83 THR A C 1
ATOM 688 O O . THR A 1 83 ? 8.693 27.947 12.052 1.00 38.31 83 THR A O 1
#

Secondary structure (DSSP, 8-state):
--HHHHHHHHHHHHHHHHH-TT-HHHHHHHHHHHHHHHSS--PPP---TT-TTHHHHHHHHHHHTHHHHHHHHHHTPPPS---

pLDDT: mean 85.61, std 12.25, range [38.31, 94.81]

Organism: NCBI:txid588596

Foldseek 3Di:
DVVVVVVLVVLQVVLVCLPPVVNVPLVVLLQVLCCVVPVDDARAQHDDVPDPCSSVSSVVSCVVSVVSVVVSCVVPVPPPDDD